Protein AF-A0A440YZ55-F1 (afdb_monomer)

Radius of gyration: 11.85 Å; Cα contacts (8 Å, |Δi|>4): 132; chains: 1; bounding box: 27×28×30 Å

Foldseek 3Di:
DEEEEEQCFLNPVQVVCVVVVHHYAEYEHQDPVSVVNNCVPHPHPHYDHDDPVPDDCVVVVPDDGPYYDYDDDPDPDD

Solvent-accessible surface area (backbone atoms only — not comparable to full-atom values): 4673 Å² total; per-residue (Å²): 113,35,27,32,34,39,50,33,51,58,30,67,65,57,53,55,36,46,76,72,73,28,47,52,67,41,32,30,28,64,52,63,69,30,48,55,47,17,65,76,75,43,90,56,86,44,70,45,77,45,57,75,91,79,60,43,59,78,84,64,68,56,77,89,58,80,40,82,46,71,53,76,78,92,63,100,76,132

Sequence (78 aa):
MKAAALFSGIGGFCLGFERQGIKTQWALELNQHAVETYRANVSTPRIIQKDIREVSVAGDDLEPVDVLHAGFPCTNGW

Secondary structure (DSSP, 8-state):
-EEEEES-TTSHHHHHHHHTTPEEEEEE---HHHHHHHHHH-----EE-S-GGG--TTTTTPPP-SEEEE---SSS--

pLDDT: mean 92.86, std 8.78, range [53.31, 97.94]

Mean predicted aligned error: 3.44 Å

Structure (mmCIF, N/CA/C/O backbone):
data_AF-A0A440YZ55-F1
#
_entry.id   AF-A0A440YZ55-F1
#
loop_
_atom_site.group_PDB
_atom_site.id
_atom_site.type_symbol
_atom_site.label_atom_id
_atom_site.label_alt_id
_atom_site.label_comp_id
_atom_site.label_asym_id
_atom_site.label_entity_id
_atom_site.label_seq_id
_atom_site.pdbx_PDB_ins_code
_atom_site.Cartn_x
_atom_site.Cartn_y
_atom_site.Cartn_z
_atom_site.occupancy
_atom_site.B_iso_or_equiv
_atom_site.auth_seq_id
_atom_site.auth_comp_id
_atom_site.auth_asym_id
_atom_site.auth_atom_id
_atom_site.pdbx_PD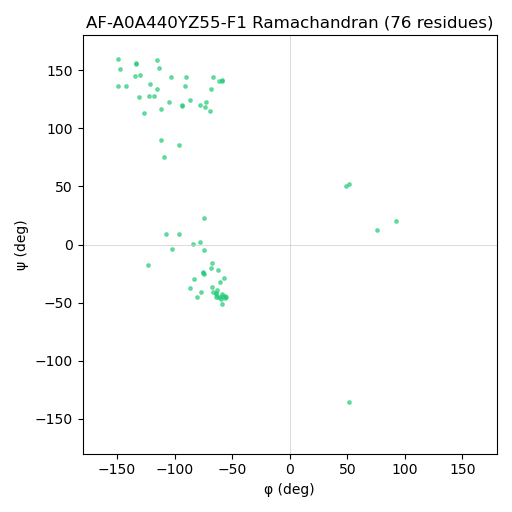B_model_num
ATOM 1 N N . MET A 1 1 ? -15.349 -0.734 9.243 1.00 91.31 1 MET A N 1
ATOM 2 C CA . MET A 1 1 ? -14.938 -0.139 7.962 1.00 91.31 1 MET A CA 1
ATOM 3 C C . MET A 1 1 ? -13.501 -0.543 7.680 1.00 91.31 1 MET A C 1
ATOM 5 O O . MET A 1 1 ? -12.692 -0.547 8.606 1.00 91.31 1 MET A O 1
ATOM 9 N N . LYS A 1 2 ? -13.208 -0.927 6.443 1.00 95.25 2 LYS A N 1
ATOM 10 C CA . LYS A 1 2 ? -11.895 -1.329 5.942 1.00 95.25 2 LYS A CA 1
ATOM 11 C C . LYS A 1 2 ? -11.503 -0.417 4.790 1.00 95.25 2 LYS A C 1
ATOM 13 O O . LYS A 1 2 ? -12.344 -0.115 3.944 1.00 95.25 2 LYS A O 1
ATOM 18 N N . ALA A 1 3 ? -10.242 -0.008 4.759 1.00 96.88 3 ALA A N 1
ATOM 19 C CA . ALA A 1 3 ? -9.709 0.847 3.710 1.00 96.88 3 ALA A CA 1
ATOM 20 C C . ALA A 1 3 ? -8.629 0.136 2.888 1.00 96.88 3 ALA A C 1
ATOM 22 O O . ALA A 1 3 ? -8.003 -0.813 3.362 1.00 96.88 3 ALA A O 1
ATOM 23 N N . ALA A 1 4 ? -8.388 0.628 1.681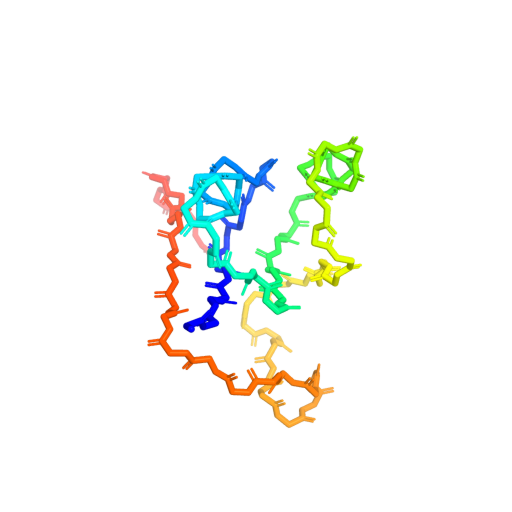 1.00 97.38 4 ALA A N 1
ATOM 24 C CA . ALA A 1 4 ? -7.184 0.363 0.912 1.00 97.38 4 ALA A CA 1
ATOM 25 C C . ALA A 1 4 ? -6.627 1.657 0.316 1.00 97.38 4 ALA A C 1
ATOM 27 O O . ALA A 1 4 ? -7.363 2.627 0.106 1.00 97.38 4 ALA A O 1
ATOM 28 N N . ALA A 1 5 ? -5.326 1.644 0.033 1.00 97.19 5 ALA A N 1
ATOM 29 C CA . ALA A 1 5 ? -4.586 2.809 -0.425 1.00 97.19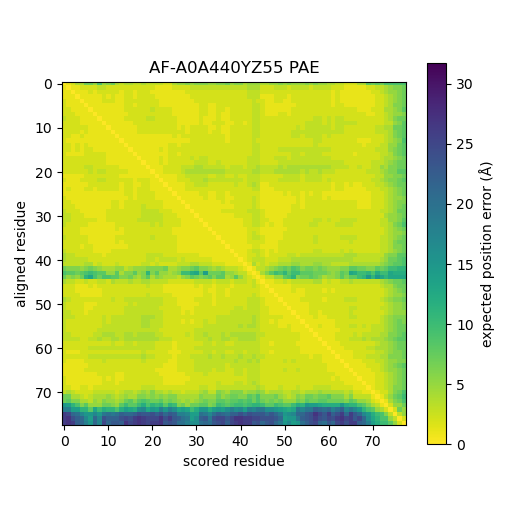 5 ALA A CA 1
ATOM 30 C C . ALA A 1 5 ? -3.905 2.556 -1.773 1.00 97.19 5 ALA A C 1
ATOM 32 O O . ALA A 1 5 ? -3.121 1.619 -1.904 1.00 97.19 5 ALA A O 1
ATOM 33 N N . LEU A 1 6 ? -4.134 3.438 -2.743 1.00 96.81 6 LEU A N 1
ATOM 34 C CA . LEU A 1 6 ? -3.343 3.531 -3.971 1.00 96.81 6 LEU A CA 1
ATOM 35 C C . LEU A 1 6 ? -2.396 4.725 -3.882 1.00 96.81 6 LEU A C 1
ATOM 37 O O . LEU A 1 6 ? -2.779 5.766 -3.341 1.00 96.81 6 LEU A O 1
ATOM 41 N N . PHE A 1 7 ? -1.190 4.590 -4.439 1.00 96.25 7 PHE A N 1
ATOM 42 C CA . PHE A 1 7 ? -0.154 5.628 -4.361 1.00 96.25 7 PHE A CA 1
ATOM 43 C C . PHE A 1 7 ? 0.050 6.065 -2.905 1.00 96.25 7 PHE A C 1
ATOM 45 O O . PHE A 1 7 ? -0.118 7.232 -2.545 1.00 96.25 7 PHE A O 1
ATOM 52 N N . SER A 1 8 ? 0.266 5.087 -2.019 1.00 95.69 8 SER A N 1
ATOM 53 C CA . SER A 1 8 ? 0.202 5.326 -0.577 1.00 95.69 8 SER A CA 1
ATOM 54 C C . SER A 1 8 ? 1.320 6.231 -0.064 1.00 95.69 8 SER A C 1
ATOM 56 O O . SER A 1 8 ? 1.219 6.741 1.058 1.00 95.69 8 SER A O 1
ATOM 58 N N . GLY A 1 9 ? 2.379 6.428 -0.854 1.00 95.44 9 GLY A N 1
ATOM 59 C CA . GLY A 1 9 ? 3.574 7.152 -0.462 1.00 95.44 9 GLY A CA 1
ATOM 60 C C . GLY A 1 9 ? 4.109 6.615 0.861 1.00 95.44 9 GLY A C 1
ATOM 61 O O . GLY A 1 9 ? 4.119 5.411 1.111 1.00 95.44 9 GLY A O 1
ATOM 62 N N . ILE A 1 10 ? 4.475 7.531 1.754 1.00 96.00 10 ILE A N 1
ATOM 63 C CA . ILE A 1 10 ? 4.941 7.210 3.111 1.00 96.00 10 ILE A CA 1
ATOM 64 C C . ILE A 1 10 ? 3.806 6.854 4.093 1.00 96.00 10 ILE A C 1
ATOM 66 O O . ILE A 1 10 ? 4.064 6.646 5.274 1.00 96.00 10 ILE A O 1
ATOM 70 N N . GLY A 1 11 ? 2.545 6.814 3.639 1.00 95.38 11 GLY A N 1
ATOM 71 C CA . GLY A 1 11 ? 1.413 6.316 4.426 1.00 95.38 11 GLY A CA 1
ATOM 72 C C . GLY A 1 11 ? 0.623 7.347 5.235 1.00 95.38 11 GLY A C 1
ATOM 73 O O . GLY A 1 11 ? -0.119 6.969 6.139 1.00 95.38 11 GLY A O 1
ATOM 74 N N . GLY A 1 12 ? 0.710 8.638 4.900 1.00 95.38 12 GLY A N 1
ATOM 75 C CA . GLY A 1 12 ? 0.013 9.708 5.631 1.00 95.38 12 GLY A CA 1
ATOM 76 C C . GLY A 1 12 ? -1.506 9.505 5.754 1.00 95.38 12 GLY A C 1
ATOM 77 O O . GLY A 1 12 ? -2.056 9.626 6.849 1.00 95.38 12 GLY A O 1
ATOM 78 N N . PHE A 1 13 ? -2.185 9.124 4.664 1.00 95.00 13 PHE A N 1
ATOM 79 C CA . PHE A 1 13 ? -3.614 8.795 4.723 1.00 95.00 13 PHE A CA 1
ATO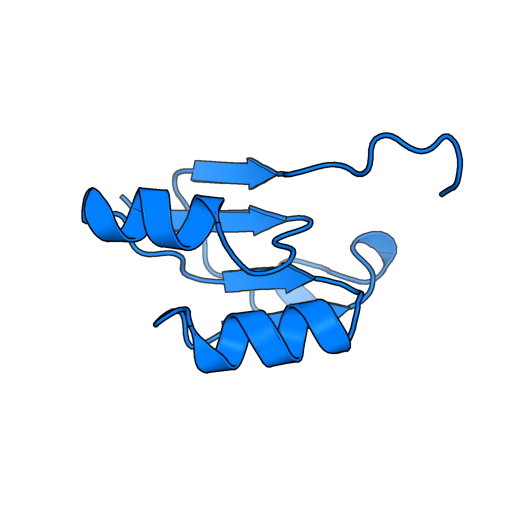M 80 C C . PHE A 1 13 ? -3.881 7.532 5.543 1.00 95.00 13 PHE A C 1
ATOM 82 O O . PHE A 1 13 ? -4.791 7.539 6.362 1.00 95.00 13 PHE A O 1
ATOM 89 N N . CYS A 1 14 ? -3.055 6.490 5.404 1.00 95.75 14 CYS A N 1
ATOM 90 C CA . CYS A 1 14 ? -3.218 5.248 6.168 1.00 95.75 14 CYS A CA 1
ATOM 91 C C . CYS A 1 14 ? -3.181 5.516 7.681 1.00 95.75 14 CYS A C 1
ATOM 93 O O . CYS A 1 14 ? -4.056 5.051 8.403 1.00 95.75 14 CYS A O 1
ATOM 95 N N . LEU A 1 15 ? -2.240 6.347 8.144 1.00 95.25 15 LEU A N 1
ATOM 96 C CA . LEU A 1 15 ? -2.168 6.784 9.542 1.00 95.25 15 LEU A CA 1
ATOM 97 C C . LEU A 1 15 ? -3.398 7.594 9.969 1.00 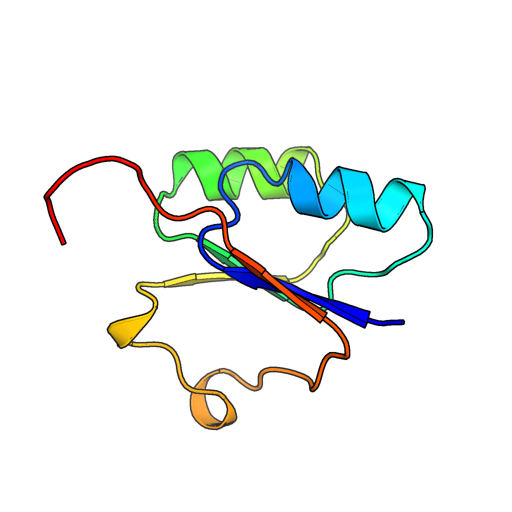95.25 15 LEU A C 1
ATOM 99 O O . LEU A 1 15 ? -3.878 7.452 11.092 1.00 95.25 15 LEU A O 1
ATOM 103 N N . GLY A 1 16 ? -3.920 8.453 9.090 1.00 94.62 16 GLY A N 1
ATOM 104 C CA . GLY A 1 16 ? -5.160 9.189 9.339 1.00 94.62 16 GLY A CA 1
ATOM 105 C C . GLY A 1 16 ? -6.358 8.257 9.547 1.00 94.62 16 GLY A C 1
ATOM 106 O O . GLY A 1 16 ? -7.106 8.431 10.507 1.00 94.62 16 GLY A O 1
ATOM 107 N N . PHE A 1 17 ? -6.500 7.242 8.693 1.00 94.56 17 PHE A N 1
ATOM 108 C CA . PHE A 1 17 ? -7.537 6.214 8.798 1.00 94.56 17 PHE A CA 1
ATOM 109 C C . PHE A 1 17 ? -7.377 5.372 10.071 1.00 94.56 17 PHE A C 1
ATOM 111 O O . PHE A 1 17 ? -8.347 5.190 10.809 1.00 94.56 1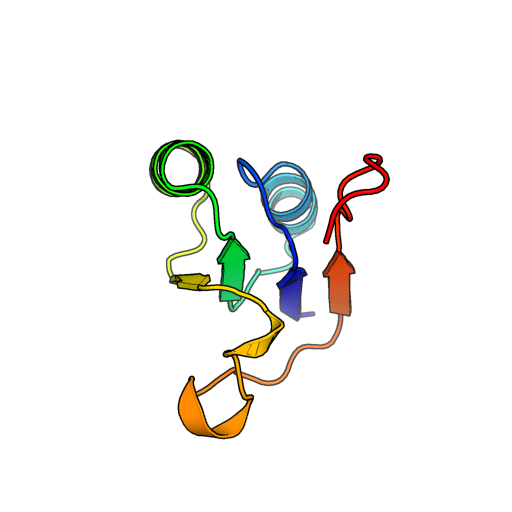7 PHE A O 1
ATOM 118 N N . GLU A 1 18 ? -6.154 4.940 10.386 1.00 93.06 18 GLU A N 1
ATOM 119 C CA . GLU A 1 18 ? -5.844 4.178 11.599 1.00 93.06 18 GLU A CA 1
ATOM 120 C C . GLU A 1 18 ? -6.222 4.951 12.870 1.00 93.06 18 GLU A C 1
ATOM 122 O O . GLU A 1 18 ? -6.861 4.399 13.766 1.00 93.06 18 GLU A O 1
ATOM 127 N N . ARG A 1 19 ? -5.922 6.257 12.919 1.00 94.00 19 ARG A N 1
ATOM 128 C CA . ARG A 1 19 ? -6.310 7.147 14.031 1.00 94.00 19 ARG A CA 1
ATOM 129 C C . ARG A 1 19 ? -7.824 7.277 14.211 1.00 94.00 19 ARG A C 1
ATOM 131 O O . ARG A 1 19 ? -8.264 7.629 15.299 1.00 94.00 19 ARG A O 1
ATOM 138 N N . GLN A 1 20 ? -8.611 6.997 13.173 1.00 95.50 20 GLN A N 1
ATOM 139 C CA . GLN A 1 20 ? -10.078 6.949 13.224 1.00 95.50 20 GLN A CA 1
ATOM 140 C C . GLN A 1 20 ? -10.620 5.521 13.421 1.00 95.50 20 GLN A C 1
ATOM 142 O O . GLN A 1 20 ? -11.822 5.290 13.311 1.00 95.50 20 GLN A O 1
ATOM 147 N N . GLY A 1 21 ? -9.752 4.542 13.696 1.00 94.50 21 GLY A N 1
ATOM 148 C CA . GLY A 1 21 ? -10.132 3.141 13.884 1.00 94.50 21 GLY A CA 1
ATOM 149 C C . GLY A 1 21 ? -10.464 2.395 12.587 1.00 94.50 21 GLY A C 1
ATOM 150 O O . GLY A 1 21 ? -11.008 1.289 12.640 1.00 94.50 21 GLY A O 1
ATOM 151 N N . ILE A 1 22 ? -10.146 2.964 11.420 1.00 95.12 22 ILE A N 1
ATOM 152 C CA . ILE A 1 22 ? -10.345 2.321 10.118 1.00 95.12 22 ILE A CA 1
ATOM 153 C C . ILE A 1 22 ? -9.050 1.609 9.726 1.00 95.12 22 ILE A C 1
ATOM 155 O O . ILE A 1 22 ? -8.001 2.229 9.578 1.00 95.12 22 ILE A O 1
ATOM 159 N N . LYS A 1 23 ? -9.120 0.288 9.546 1.00 93.12 23 LYS A N 1
ATOM 160 C CA . LYS A 1 23 ? -7.944 -0.528 9.217 1.00 93.12 23 LYS A CA 1
ATOM 161 C C . LYS A 1 23 ? -7.699 -0.562 7.713 1.00 93.12 23 LYS A C 1
ATOM 163 O O . LYS A 1 23 ? -8.563 -1.028 6.965 1.00 93.12 23 LYS A O 1
ATOM 168 N N . THR A 1 24 ? -6.504 -0.170 7.290 1.00 95.81 24 THR A N 1
ATOM 169 C CA . THR A 1 24 ? -6.024 -0.402 5.923 1.00 95.81 24 THR A CA 1
ATOM 170 C C . THR A 1 24 ? -5.694 -1.887 5.746 1.00 95.81 24 THR A C 1
ATOM 172 O O . THR A 1 24 ? -4.933 -2.442 6.535 1.00 95.81 24 THR A O 1
ATOM 175 N N . GLN A 1 25 ? -6.310 -2.562 4.771 1.00 96.38 25 GLN A N 1
ATOM 176 C CA . GLN A 1 25 ? -6.044 -3.982 4.483 1.00 96.38 25 GLN A CA 1
ATOM 177 C C . GLN A 1 25 ? -4.777 -4.146 3.649 1.00 96.38 25 GLN A C 1
ATOM 179 O O . GLN A 1 25 ? -3.923 -4.968 3.967 1.00 96.38 25 GLN A O 1
ATOM 184 N N . TRP A 1 26 ? -4.645 -3.315 2.620 1.00 97.06 26 TRP A N 1
ATOM 185 C CA . TRP A 1 26 ? -3.501 -3.292 1.728 1.00 97.06 26 TRP A CA 1
ATOM 186 C C . TRP A 1 26 ? -3.237 -1.870 1.232 1.00 97.06 26 TRP A C 1
ATOM 188 O O . TRP A 1 26 ? -4.140 -1.033 1.132 1.00 97.06 26 TRP A O 1
ATOM 198 N N . ALA A 1 27 ? -1.972 -1.604 0.934 1.00 97.44 27 ALA A N 1
ATOM 199 C CA . ALA A 1 27 ? -1.508 -0.364 0.337 1.00 97.44 27 ALA A CA 1
ATOM 200 C C . ALA A 1 27 ? -0.626 -0.672 -0.874 1.00 97.44 27 ALA A C 1
ATOM 202 O O . ALA A 1 27 ? 0.102 -1.663 -0.867 1.00 97.44 27 ALA A O 1
ATOM 203 N N . LEU A 1 28 ? -0.688 0.172 -1.898 1.00 97.38 28 LEU A N 1
ATOM 204 C CA . LEU A 1 28 ? 0.113 0.057 -3.108 1.00 97.38 28 LEU A CA 1
ATOM 205 C C . LEU A 1 28 ? 1.012 1.283 -3.262 1.00 97.38 28 LEU A C 1
ATOM 207 O O . LEU A 1 28 ? 0.524 2.415 -3.258 1.00 97.38 28 LEU A O 1
ATOM 211 N N . GLU A 1 29 ? 2.306 1.049 -3.457 1.00 96.88 29 GLU A N 1
ATOM 212 C CA . GLU A 1 29 ? 3.286 2.103 -3.717 1.00 96.88 29 GLU A CA 1
ATOM 213 C C . GLU A 1 29 ? 4.425 1.587 -4.595 1.00 96.88 29 GLU A C 1
ATOM 215 O O . GLU A 1 29 ? 4.951 0.510 -4.356 1.00 96.88 29 GLU A O 1
ATOM 220 N N . LEU A 1 30 ? 4.844 2.357 -5.594 1.00 96.25 30 LEU A N 1
ATOM 221 C CA . LEU A 1 30 ? 5.918 1.957 -6.504 1.00 96.25 30 LEU A CA 1
ATOM 222 C C . LEU A 1 30 ? 7.303 2.324 -5.949 1.00 96.25 30 LEU A C 1
ATOM 224 O O . LEU A 1 30 ? 8.271 1.579 -6.122 1.00 96.25 30 LEU A O 1
ATOM 228 N N . ASN A 1 31 ? 7.416 3.481 -5.293 1.00 95.88 31 ASN A N 1
ATOM 229 C CA . ASN A 1 31 ? 8.692 4.027 -4.856 1.00 95.88 31 ASN A CA 1
ATOM 230 C C . ASN A 1 31 ? 9.253 3.265 -3.644 1.00 95.88 31 ASN A C 1
ATOM 232 O O . ASN A 1 31 ? 8.678 3.282 -2.556 1.00 95.88 31 ASN A O 1
ATOM 236 N N . GLN A 1 32 ? 10.430 2.659 -3.812 1.00 96.88 32 GLN A N 1
ATOM 237 C CA . GLN A 1 32 ? 11.079 1.860 -2.770 1.00 96.88 32 GLN A CA 1
ATOM 238 C C . GLN A 1 32 ? 11.306 2.636 -1.461 1.00 96.88 32 GLN A C 1
ATOM 240 O O . GLN A 1 32 ? 11.016 2.115 -0.387 1.00 96.88 32 GLN A O 1
ATOM 245 N N . HIS A 1 33 ? 11.776 3.883 -1.527 1.00 97.31 33 HIS A N 1
ATOM 246 C CA . HIS A 1 33 ? 12.042 4.682 -0.324 1.00 97.31 33 HIS A CA 1
ATOM 247 C C . HIS A 1 33 ? 10.755 5.038 0.427 1.00 97.31 33 HIS A C 1
ATOM 249 O O . HIS A 1 33 ? 10.719 5.042 1.662 1.00 97.31 33 HIS A O 1
ATOM 255 N N . ALA A 1 34 ? 9.675 5.301 -0.311 1.00 96.44 34 ALA A N 1
ATOM 256 C CA . ALA A 1 34 ? 8.359 5.506 0.274 1.00 96.44 34 ALA A CA 1
ATOM 257 C C . ALA A 1 34 ? 7.858 4.232 0.972 1.00 96.44 34 ALA A C 1
ATOM 259 O O . ALA A 1 34 ? 7.392 4.317 2.105 1.00 96.44 34 ALA A O 1
ATOM 260 N N . VAL A 1 35 ? 8.042 3.056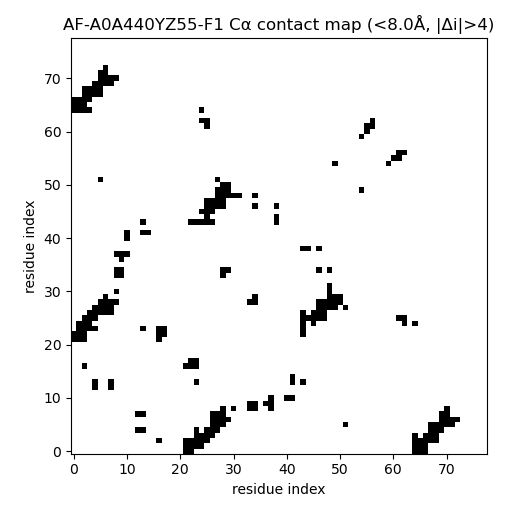 0.358 1.00 97.12 35 VAL A N 1
ATOM 261 C CA . VAL A 1 35 ? 7.705 1.747 0.951 1.00 97.12 35 VAL A CA 1
ATOM 262 C C . VAL A 1 35 ? 8.512 1.468 2.221 1.00 97.12 35 VAL A C 1
ATOM 264 O O . VAL A 1 35 ? 7.948 1.028 3.222 1.00 97.12 35 VAL A O 1
ATOM 267 N N . GLU A 1 36 ? 9.819 1.725 2.212 1.00 96.88 36 GLU A N 1
ATOM 268 C CA . GLU A 1 36 ? 10.687 1.571 3.388 1.00 96.88 36 GLU A CA 1
ATOM 269 C C . GLU A 1 36 ? 10.212 2.462 4.543 1.00 96.88 36 GLU A C 1
ATOM 271 O O . GLU A 1 36 ? 10.032 1.993 5.669 1.00 96.88 36 GLU A O 1
ATOM 276 N N . THR A 1 37 ? 9.915 3.728 4.242 1.00 96.75 37 THR A N 1
ATOM 277 C CA . THR A 1 37 ? 9.379 4.683 5.221 1.00 96.75 37 THR A CA 1
ATOM 278 C C . THR A 1 37 ? 8.005 4.251 5.726 1.00 96.75 37 THR A C 1
ATOM 280 O O . THR A 1 37 ? 7.741 4.320 6.926 1.00 96.75 37 THR A O 1
ATOM 283 N N . TYR A 1 38 ? 7.136 3.766 4.839 1.00 96.75 38 TYR A N 1
ATOM 284 C CA . TYR A 1 38 ? 5.814 3.264 5.193 1.00 96.75 38 TYR A CA 1
ATOM 285 C C . TYR A 1 38 ? 5.925 2.105 6.188 1.00 96.75 38 TYR A C 1
ATOM 287 O O . TYR A 1 38 ? 5.317 2.153 7.254 1.00 96.75 38 TYR A O 1
ATOM 295 N N . ARG A 1 39 ? 6.753 1.094 5.890 1.00 95.19 39 ARG A N 1
ATOM 296 C CA . ARG A 1 39 ? 6.964 -0.075 6.765 1.00 95.19 39 ARG A CA 1
ATOM 297 C C . ARG A 1 39 ? 7.515 0.304 8.138 1.00 95.19 39 ARG A C 1
ATOM 299 O O . ARG A 1 39 ? 7.207 -0.365 9.116 1.00 95.19 39 ARG A O 1
ATOM 306 N N . ALA A 1 40 ? 8.323 1.359 8.211 1.00 94.62 40 ALA A N 1
ATOM 307 C CA . ALA A 1 40 ? 8.888 1.831 9.470 1.00 94.62 40 ALA A CA 1
ATOM 308 C C . ALA A 1 40 ? 7.879 2.588 10.354 1.00 94.62 40 ALA A C 1
ATOM 310 O O . ALA A 1 40 ? 8.080 2.656 11.564 1.00 94.62 40 ALA A O 1
ATOM 311 N N . ASN A 1 41 ? 6.821 3.170 9.773 1.00 91.69 41 ASN A N 1
ATOM 312 C CA . ASN A 1 41 ? 5.956 4.130 10.474 1.00 91.69 41 ASN A CA 1
ATOM 313 C C . ASN A 1 41 ? 4.471 3.747 10.527 1.00 91.69 41 ASN A C 1
ATOM 315 O O . ASN A 1 41 ? 3.738 4.320 11.330 1.00 91.69 41 ASN A O 1
ATOM 319 N N . VAL A 1 42 ? 4.009 2.822 9.685 1.00 92.31 42 VAL A N 1
ATOM 320 C CA . VAL A 1 42 ? 2.592 2.458 9.558 1.00 92.31 42 VAL A CA 1
ATOM 321 C C . VAL A 1 42 ? 2.391 1.014 9.994 1.00 92.31 42 VAL A C 1
ATOM 323 O O . VAL A 1 42 ? 3.112 0.120 9.562 1.00 92.31 42 VAL A O 1
ATOM 326 N N . SER A 1 43 ? 1.368 0.760 10.814 1.00 86.12 43 SER A N 1
ATOM 327 C CA . SER A 1 43 ? 1.068 -0.581 11.340 1.00 86.12 43 SER A CA 1
ATOM 328 C C . SER A 1 43 ? 0.439 -1.531 10.312 1.00 86.12 43 SER A C 1
ATOM 330 O O . SER A 1 43 ? 0.206 -2.705 10.604 1.00 86.12 43 SER A O 1
ATOM 332 N N . THR A 1 44 ? 0.150 -1.037 9.105 1.00 80.12 44 THR A N 1
ATOM 333 C CA . THR A 1 44 ? -0.439 -1.826 8.022 1.00 80.12 44 THR A CA 1
ATOM 334 C C . THR A 1 44 ? 0.591 -2.839 7.520 1.00 80.12 44 THR A C 1
ATOM 336 O O . THR A 1 44 ? 1.608 -2.440 6.950 1.00 80.12 44 THR A O 1
ATOM 339 N N . PRO A 1 45 ? 0.347 -4.150 7.683 1.00 76.69 45 PRO A N 1
ATOM 340 C CA . PRO A 1 45 ? 1.367 -5.160 7.419 1.00 76.69 45 PRO A CA 1
ATOM 341 C C . PRO A 1 45 ? 1.601 -5.396 5.921 1.00 76.69 45 PRO A C 1
ATOM 343 O O . PRO A 1 45 ? 2.667 -5.867 5.529 1.00 76.69 45 PRO A O 1
ATOM 346 N N . ARG A 1 46 ? 0.613 -5.081 5.073 1.00 94.56 46 ARG A N 1
ATOM 347 C CA . ARG A 1 46 ? 0.612 -5.436 3.651 1.00 94.56 46 ARG A CA 1
ATOM 348 C C . ARG A 1 46 ? 0.754 -4.203 2.762 1.00 94.56 46 ARG A C 1
ATOM 350 O O . ARG A 1 46 ? -0.234 -3.612 2.332 1.00 94.56 46 ARG A O 1
ATOM 357 N N . ILE A 1 47 ? 2.000 -3.851 2.456 1.00 96.12 47 ILE A N 1
ATOM 358 C CA . ILE A 1 47 ? 2.333 -2.906 1.385 1.00 96.12 47 ILE A CA 1
ATOM 359 C C . ILE A 1 47 ? 2.879 -3.657 0.170 1.00 96.12 47 ILE A C 1
ATOM 361 O O . ILE A 1 47 ? 3.863 -4.397 0.261 1.00 96.12 47 ILE A O 1
ATOM 365 N N . ILE A 1 48 ? 2.214 -3.468 -0.963 1.00 97.31 48 ILE A N 1
ATOM 366 C CA . ILE A 1 48 ? 2.535 -4.058 -2.256 1.00 97.31 48 ILE A CA 1
ATOM 367 C C . ILE A 1 48 ? 3.405 -3.051 -3.000 1.00 97.31 48 ILE A C 1
ATOM 369 O O . ILE A 1 48 ? 2.987 -1.919 -3.236 1.00 97.31 48 ILE A O 1
ATOM 373 N N . GLN A 1 49 ? 4.623 -3.464 -3.352 1.00 97.31 49 GLN A N 1
ATOM 374 C CA . GLN A 1 49 ? 5.535 -2.635 -4.130 1.00 97.31 49 GLN A CA 1
ATOM 375 C C . GLN A 1 49 ? 5.444 -2.988 -5.613 1.00 97.31 49 GLN A C 1
ATOM 377 O O . GLN A 1 49 ? 6.196 -3.839 -6.087 1.00 97.31 49 GLN A O 1
ATOM 382 N N . LYS A 1 50 ? 4.486 -2.389 -6.324 1.00 96.62 50 LYS A N 1
ATOM 383 C CA . LYS A 1 50 ? 4.223 -2.645 -7.749 1.00 96.62 50 LYS A CA 1
ATOM 384 C C . LYS A 1 50 ? 3.670 -1.408 -8.445 1.00 96.62 50 LYS A C 1
ATOM 386 O O . LYS A 1 50 ? 3.102 -0.523 -7.806 1.00 96.62 50 LYS A O 1
ATOM 391 N N . ASP A 1 51 ? 3.797 -1.385 -9.767 1.00 95.50 51 ASP A N 1
ATOM 392 C CA . ASP A 1 51 ? 3.045 -0.462 -10.608 1.00 95.50 51 ASP A CA 1
ATOM 393 C C . ASP A 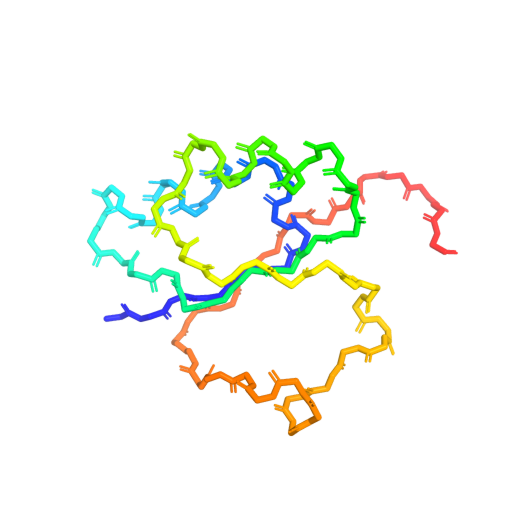1 51 ? 1.559 -0.847 -10.589 1.00 95.50 51 ASP A C 1
ATOM 395 O O . ASP A 1 51 ? 1.213 -2.016 -10.752 1.00 95.50 51 ASP A O 1
ATOM 399 N N . ILE A 1 52 ? 0.666 0.128 -10.416 1.00 94.62 52 ILE A N 1
ATOM 400 C CA . ILE A 1 52 ? -0.786 -0.100 -10.421 1.00 94.62 52 ILE A CA 1
ATOM 401 C C . ILE A 1 52 ? -1.291 -0.759 -11.708 1.00 94.62 52 ILE A C 1
ATOM 403 O O . ILE A 1 52 ? -2.276 -1.491 -11.668 1.00 94.62 52 ILE A O 1
ATOM 407 N N . ARG A 1 53 ? -0.609 -0.538 -12.837 1.00 95.25 53 ARG A N 1
ATOM 408 C CA . ARG A 1 53 ? -0.939 -1.129 -14.141 1.00 95.25 53 ARG A CA 1
ATOM 409 C C . ARG A 1 53 ? -0.700 -2.640 -14.179 1.00 95.25 53 ARG A C 1
ATOM 411 O O . ARG A 1 53 ? -1.263 -3.316 -15.034 1.00 95.25 53 ARG A O 1
ATOM 418 N N . GLU A 1 54 ? 0.117 -3.159 -13.267 1.00 97.00 54 GLU A N 1
ATOM 419 C CA . GLU A 1 54 ? 0.477 -4.577 -13.165 1.00 97.00 54 GLU A CA 1
ATOM 420 C C . GLU A 1 54 ? -0.271 -5.300 -12.037 1.00 97.00 54 GLU A C 1
ATOM 422 O O . GLU A 1 54 ? -0.124 -6.511 -11.869 1.00 97.00 54 GLU A O 1
ATOM 427 N N . VAL A 1 55 ? -1.066 -4.567 -11.255 1.00 96.69 55 VAL A N 1
ATOM 428 C CA . VAL A 1 55 ? -1.810 -5.105 -10.116 1.00 96.69 55 VAL A CA 1
ATOM 429 C C . VAL A 1 55 ? -3.188 -5.570 -10.562 1.00 96.69 55 VAL A C 1
ATOM 431 O O . VAL A 1 55 ? -3.904 -4.877 -11.284 1.00 96.69 55 VAL A O 1
ATOM 434 N N . SER A 1 56 ? -3.601 -6.735 -10.075 1.00 96.94 56 SER A N 1
ATOM 435 C CA . SER A 1 56 ? -4.944 -7.263 -10.294 1.00 96.94 56 SER A CA 1
ATOM 436 C C . SER A 1 56 ? -5.536 -7.797 -8.997 1.00 96.94 56 SER A C 1
ATOM 438 O O . SER A 1 56 ? -4.841 -8.387 -8.177 1.00 96.94 56 SER A O 1
ATOM 440 N N . VAL A 1 57 ? -6.852 -7.643 -8.828 1.00 96.12 57 VAL A N 1
ATOM 441 C CA . VAL A 1 57 ? -7.547 -8.093 -7.609 1.00 96.12 57 VAL A CA 1
ATOM 442 C C . VAL A 1 57 ? -7.316 -9.583 -7.347 1.00 96.12 57 VAL A C 1
ATOM 444 O O . VAL A 1 57 ? -6.985 -9.963 -6.230 1.00 96.12 57 VAL A O 1
ATOM 447 N N . ALA A 1 58 ? -7.451 -10.419 -8.380 1.00 96.88 58 ALA A N 1
ATOM 448 C CA . ALA A 1 58 ? -7.277 -11.862 -8.252 1.00 96.88 58 ALA A CA 1
ATOM 449 C C . ALA A 1 58 ? -5.800 -12.286 -8.182 1.00 96.88 58 ALA A C 1
ATOM 451 O O . ALA A 1 58 ? -5.461 -13.168 -7.401 1.00 96.88 58 ALA A O 1
ATOM 452 N N . GLY A 1 59 ? -4.920 -11.682 -8.990 1.00 97.00 59 GLY A N 1
ATOM 453 C CA . GLY A 1 59 ? -3.508 -12.074 -9.061 1.00 97.00 59 GLY A CA 1
ATOM 454 C C . GLY A 1 59 ? -2.680 -11.625 -7.858 1.00 97.00 59 GLY A C 1
ATOM 455 O O . GLY A 1 59 ? -1.682 -12.264 -7.537 1.00 97.00 59 GLY A O 1
ATOM 456 N N . ASP A 1 60 ? -3.108 -10.561 -7.179 1.00 96.94 60 ASP A N 1
ATOM 457 C CA . ASP A 1 60 ? -2.454 -10.033 -5.982 1.00 96.94 60 ASP A CA 1
ATOM 458 C C . ASP A 1 60 ? -3.239 -10.313 -4.698 1.00 96.94 60 ASP A C 1
ATOM 460 O O . ASP A 1 60 ? -2.859 -9.787 -3.656 1.00 96.94 60 ASP A O 1
ATOM 464 N N . ASP A 1 61 ? -4.298 -11.131 -4.761 1.00 96.38 61 ASP A N 1
ATOM 465 C CA . ASP A 1 61 ? -5.135 -11.541 -3.623 1.00 96.38 61 ASP A CA 1
ATOM 466 C C . ASP A 1 61 ? -5.590 -10.347 -2.762 1.00 96.38 61 ASP A C 1
ATOM 468 O O . ASP A 1 61 ? -5.358 -10.299 -1.551 1.00 96.38 61 ASP A O 1
ATOM 472 N N . LEU A 1 62 ? -6.145 -9.318 -3.413 1.00 96.25 62 LEU A N 1
ATOM 473 C CA . LEU A 1 62 ? -6.556 -8.082 -2.747 1.00 96.25 62 LEU A CA 1
ATOM 474 C C . LEU A 1 62 ? -7.888 -8.283 -2.025 1.00 96.25 62 LEU A C 1
ATOM 476 O O . LEU A 1 62 ? -8.913 -8.561 -2.653 1.00 96.25 62 LEU A O 1
ATOM 480 N N . GLU A 1 63 ? -7.902 -8.079 -0.707 1.00 95.19 63 GLU A N 1
ATOM 481 C CA . GLU A 1 63 ? -9.130 -8.192 0.070 1.00 95.19 63 GLU A CA 1
ATOM 482 C C . GLU A 1 63 ? -10.133 -7.083 -0.302 1.00 95.19 63 GLU A C 1
ATOM 484 O O . GLU A 1 63 ? -9.736 -5.931 -0.522 1.00 95.19 63 GLU A O 1
ATOM 489 N N . PRO A 1 64 ? -11.447 -7.377 -0.302 1.00 96.56 64 PRO A N 1
ATOM 490 C CA . PRO A 1 64 ? -12.480 -6.358 -0.443 1.00 96.56 64 PRO A CA 1
ATOM 491 C C . PRO A 1 64 ? -12.401 -5.295 0.660 1.00 96.56 64 PRO A C 1
ATOM 493 O O . PRO A 1 64 ? -12.176 -5.602 1.837 1.00 96.56 64 PRO A O 1
ATOM 496 N N . VAL A 1 65 ? -12.657 -4.043 0.282 1.00 97.00 65 VAL A N 1
ATOM 497 C CA . VAL A 1 65 ? -12.638 -2.885 1.183 1.00 97.00 65 VAL A CA 1
ATOM 498 C C . VAL A 1 65 ? -13.860 -1.997 0.980 1.00 97.00 65 VAL A C 1
ATOM 500 O O . VAL A 1 65 ? -14.451 -1.977 -0.096 1.00 97.00 65 VAL A O 1
ATOM 503 N N 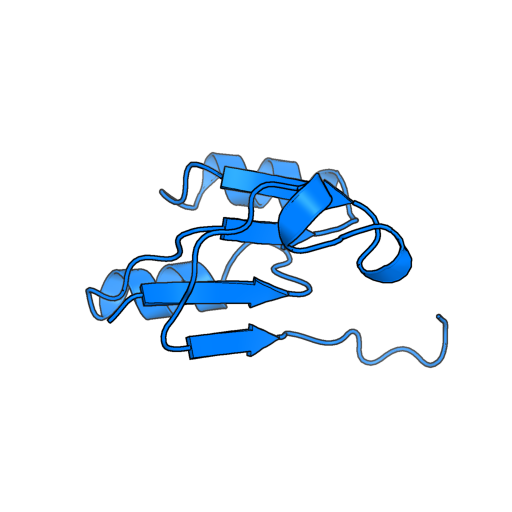. ASP A 1 66 ? -14.216 -1.248 2.022 1.00 97.94 66 ASP A N 1
ATOM 504 C CA . ASP A 1 66 ? -15.336 -0.302 1.996 1.00 97.94 66 ASP A CA 1
ATOM 505 C C . ASP A 1 66 ? -14.916 1.047 1.394 1.00 97.94 66 ASP A C 1
ATOM 507 O O . ASP A 1 66 ? -15.729 1.762 0.812 1.00 97.94 66 ASP A O 1
ATOM 511 N N . VAL A 1 67 ? -13.640 1.411 1.564 1.00 97.00 67 VAL A N 1
ATOM 512 C CA . VAL A 1 67 ? -13.071 2.681 1.106 1.00 97.00 67 VAL A CA 1
ATOM 513 C C . VAL A 1 67 ? -11.774 2.423 0.352 1.00 97.00 67 VAL A C 1
ATOM 515 O O . VAL A 1 67 ? -10.849 1.814 0.883 1.00 97.00 67 VAL A O 1
ATOM 518 N N . LEU A 1 68 ? -11.681 2.944 -0.867 1.00 96.88 68 LEU A N 1
ATOM 519 C CA . LEU A 1 68 ? -10.445 2.998 -1.640 1.00 96.88 68 LEU A CA 1
ATOM 520 C C . LEU A 1 68 ? -10.026 4.462 -1.764 1.00 96.88 68 LEU A C 1
ATOM 522 O O . LEU A 1 68 ? -10.755 5.260 -2.351 1.00 96.88 68 LEU A O 1
ATOM 526 N N . HIS A 1 69 ? -8.878 4.826 -1.200 1.00 95.81 69 HIS A N 1
ATOM 527 C CA . HIS A 1 69 ? -8.348 6.186 -1.285 1.00 95.81 69 HIS A CA 1
ATOM 528 C C . HIS A 1 69 ? -7.052 6.222 -2.101 1.00 95.81 69 HIS A C 1
ATOM 530 O O . HIS A 1 69 ? -6.304 5.245 -2.143 1.00 95.81 69 HIS A O 1
ATOM 536 N N . ALA A 1 70 ? -6.768 7.358 -2.738 1.00 94.62 70 ALA A N 1
ATOM 537 C CA . ALA A 1 70 ? -5.617 7.508 -3.623 1.00 94.62 70 ALA A CA 1
ATOM 538 C C . ALA A 1 70 ? -4.975 8.894 -3.501 1.00 94.62 70 ALA A C 1
ATOM 540 O O . ALA A 1 70 ? -5.679 9.903 -3.469 1.00 94.62 70 ALA A O 1
ATOM 541 N N . GLY A 1 71 ? -3.642 8.936 -3.458 1.00 88.94 71 GLY A N 1
ATOM 542 C CA . GLY A 1 71 ? -2.848 10.164 -3.526 1.00 88.94 71 GLY A CA 1
ATOM 543 C C . GLY A 1 71 ? -2.104 10.262 -4.854 1.00 88.94 71 GLY A C 1
ATOM 544 O O . GLY A 1 71 ? -0.906 10.008 -4.895 1.00 88.94 71 GLY A O 1
ATOM 545 N N . PHE A 1 72 ? -2.806 10.582 -5.945 1.00 86.06 72 PHE A N 1
ATOM 546 C CA . PHE A 1 72 ? -2.186 10.631 -7.274 1.00 86.06 72 PHE A CA 1
ATOM 547 C C . PHE A 1 72 ? -1.027 11.646 -7.329 1.00 86.06 72 PHE A C 1
ATOM 549 O O . PHE A 1 72 ? -1.147 12.742 -6.770 1.00 86.06 72 PHE A O 1
ATOM 556 N N . PRO A 1 73 ? 0.080 11.328 -8.025 1.00 80.88 73 PRO A N 1
ATOM 557 C CA . PRO A 1 73 ? 1.143 12.291 -8.271 1.00 80.88 73 PRO A CA 1
ATOM 558 C C . PRO A 1 73 ? 0.612 13.481 -9.085 1.00 80.88 73 PRO A C 1
ATOM 560 O O . PRO A 1 73 ? -0.179 13.324 -10.010 1.00 80.88 73 PRO A O 1
ATOM 563 N N . CYS A 1 74 ? 1.071 14.686 -8.745 1.00 79.00 74 CYS A N 1
ATOM 564 C CA . CYS A 1 74 ? 0.666 15.941 -9.397 1.00 79.00 74 CYS A CA 1
ATOM 565 C C . CYS A 1 74 ? 1.470 16.238 -10.688 1.00 79.00 74 CYS A C 1
ATOM 567 O O . CYS A 1 74 ? 1.295 17.273 -11.324 1.00 79.00 74 CYS A O 1
ATOM 569 N N . THR A 1 75 ? 2.397 15.357 -11.072 1.00 73.06 75 THR A N 1
ATOM 570 C CA . THR A 1 75 ? 3.270 15.517 -12.245 1.00 73.06 75 THR A CA 1
ATOM 571 C C . THR A 1 75 ? 2.666 14.915 -13.512 1.00 73.06 75 THR A C 1
ATOM 573 O O . THR A 1 75 ? 2.061 13.849 -13.479 1.00 73.06 75 THR A O 1
ATOM 576 N N . ASN A 1 76 ? 2.909 15.561 -14.657 1.00 58.62 76 ASN A N 1
ATOM 577 C CA . ASN A 1 76 ? 2.346 15.207 -15.970 1.00 58.62 76 ASN A CA 1
ATOM 578 C C . ASN A 1 76 ? 2.973 13.953 -16.631 1.00 58.62 76 ASN A C 1
ATOM 580 O O . ASN A 1 76 ? 2.940 13.840 -17.854 1.00 58.62 76 ASN A O 1
ATOM 584 N N . GLY A 1 77 ? 3.589 13.043 -15.873 1.00 57.09 77 GLY A N 1
ATOM 585 C CA . GLY A 1 77 ? 4.327 11.897 -16.416 1.00 57.09 77 GLY A CA 1
ATOM 586 C C . GLY A 1 77 ? 3.851 10.580 -15.816 1.00 57.09 77 GLY A C 1
ATOM 587 O O . GLY A 1 77 ? 4.063 10.352 -14.627 1.00 57.09 77 GLY A O 1
ATOM 588 N N . TRP A 1 78 ? 3.233 9.745 -16.653 1.00 53.31 78 TRP A N 1
ATOM 589 C CA . TRP A 1 78 ? 2.831 8.359 -16.393 1.00 53.31 78 TRP A CA 1
ATOM 590 C C . TRP A 1 78 ? 3.491 7.424 -17.406 1.00 53.31 78 TRP A C 1
ATOM 592 O O . TRP A 1 78 ? 3.644 7.868 -18.567 1.00 53.31 78 TRP A O 1
#

Nearest PDB structures (foldseek):
  3g5l-assembly1_B  TM=7.701E-01  e=6.316E-03  Listeria monocytogenes serotype 4b str. F2365
  3bkw-assembly1_A  TM=7.822E-01  e=7.215E-03  Mesorhizobium japonicum MAFF 303099
  3bkw-assembly1_B  TM=7.801E-01  e=8.809E-03  Mesorhizobium japonicum MAFF 303099
  3g5l-assembly2_A  TM=7.440E-01  e=6.751E-03  Listeria monocytogenes serotype 4b str. F2365
  1ne2-assembly1_B  TM=8.336E-01  e=2.729E-02  Thermoplasma acidophilum